Protein AF-A0A5S3YMI3-F1 (afdb_monomer)

InterPro domains:
  IPR007899 CHAD domain [PF05235] (34-159)
  IPR007899 CHAD domain [PS51708] (16-171)
  IPR038186 CHAD domain superfamily [G3DSA:1.40.20.10] (11-171)
  IPR039013 Inorganic triphosphatase YgiF [PTHR39569] (15-169)

Mean predicted aligned error: 6.85 Å

pLDDT: mean 86.2, std 10.51, range [33.03, 96.06]

Secondary structure (DSSP, 8-state):
-----SS-------TT--HHHHHHHHHHHHHHHHHHHHHHHHHS--HHHHHHHHHHHHHHHHHHHHTTTTS-HHHHHHHHHHHHHHHHHTTHHHHHHHHHHHTSTTSTTHHHHHT-HHHHHHHHHHHHTSPPHHHHHHHHHSHHHHHHHHHHHHHHHTTGGGGG--GGGG-

Structure (mmCIF, N/CA/C/O backbone):
data_AF-A0A5S3YMI3-F1
#
_entry.id   AF-A0A5S3YMI3-F1
#
loop_
_atom_site.group_PDB
_atom_site.id
_atom_site.type_symbol
_atom_site.label_atom_id
_atom_site.label_alt_id
_atom_site.label_comp_id
_atom_site.label_asym_id
_atom_site.label_entity_id
_atom_site.label_seq_id
_atom_site.pdbx_PDB_ins_code
_atom_site.Cartn_x
_atom_site.Cartn_y
_atom_site.Cartn_z
_atom_site.occupancy
_atom_site.B_iso_or_equiv
_atom_site.auth_seq_id
_atom_site.auth_comp_id
_atom_site.auth_asym_id
_atom_site.auth_atom_id
_atom_site.pdbx_PDB_model_num
ATOM 1 N N . PRO A 1 1 ? 19.023 7.229 8.360 1.00 63.47 1 PRO A N 1
ATOM 2 C CA . PRO A 1 1 ? 18.066 6.990 7.252 1.00 63.47 1 PRO A CA 1
ATOM 3 C C . PRO A 1 1 ? 17.247 5.696 7.430 1.00 63.47 1 PRO A C 1
ATOM 5 O O . PRO A 1 1 ? 17.809 4.650 7.759 1.00 63.47 1 PRO A O 1
ATOM 8 N N . LEU A 1 2 ? 15.924 5.777 7.226 1.00 76.00 2 LEU A N 1
ATOM 9 C CA . LEU A 1 2 ? 15.024 4.616 7.231 1.00 76.00 2 LEU A CA 1
ATOM 10 C C . LEU A 1 2 ? 15.425 3.624 6.130 1.00 76.00 2 LEU A C 1
ATOM 12 O O . LEU A 1 2 ? 15.836 4.023 5.040 1.00 76.00 2 LEU A O 1
ATOM 16 N N . LYS A 1 3 ? 15.330 2.324 6.429 1.00 80.38 3 LYS A N 1
ATOM 17 C CA . LYS A 1 3 ? 15.632 1.243 5.482 1.00 80.38 3 LYS A CA 1
ATOM 18 C C . LYS A 1 3 ? 14.353 0.469 5.151 1.00 80.38 3 LYS A C 1
ATOM 20 O O . LYS A 1 3 ? 13.623 0.128 6.089 1.00 80.38 3 LYS A O 1
ATOM 25 N N . PRO A 1 4 ? 14.103 0.152 3.867 1.00 79.38 4 PRO A N 1
ATOM 26 C CA . PRO A 1 4 ? 12.944 -0.638 3.476 1.00 79.38 4 PRO A CA 1
ATOM 27 C C . PRO A 1 4 ? 13.071 -2.065 4.017 1.00 79.38 4 PRO A C 1
ATOM 29 O O . PRO A 1 4 ? 14.153 -2.663 4.003 1.00 79.38 4 PRO A O 1
ATOM 32 N N . ASN A 1 5 ? 11.957 -2.622 4.484 1.00 83.75 5 ASN A N 1
ATOM 33 C CA . ASN A 1 5 ? 11.904 -3.990 4.973 1.00 83.75 5 ASN A CA 1
ATOM 34 C C . ASN A 1 5 ? 11.961 -4.985 3.808 1.00 83.75 5 ASN A C 1
ATOM 36 O O . ASN A 1 5 ? 11.467 -4.752 2.701 1.00 83.75 5 ASN A O 1
ATOM 40 N N . LYS A 1 6 ? 12.542 -6.157 4.081 1.00 82.81 6 LYS A N 1
ATOM 41 C CA . LYS A 1 6 ? 12.580 -7.265 3.120 1.00 82.81 6 LYS A CA 1
ATOM 42 C C . LYS A 1 6 ? 11.266 -8.037 3.032 1.00 82.81 6 LYS A C 1
ATOM 44 O O . LYS A 1 6 ? 11.126 -8.778 2.073 1.00 82.81 6 LYS A O 1
ATOM 49 N N . PHE A 1 7 ? 10.358 -7.906 3.993 1.00 84.69 7 PHE A N 1
ATOM 50 C CA . PHE A 1 7 ? 9.065 -8.596 4.055 1.00 84.69 7 PHE A CA 1
ATOM 51 C C . PHE A 1 7 ? 8.135 -7.867 5.040 1.00 84.69 7 PHE A C 1
ATOM 53 O O . PHE A 1 7 ? 8.605 -7.032 5.817 1.00 84.69 7 PHE A O 1
ATOM 60 N N . ILE A 1 8 ? 6.833 -8.172 4.990 1.00 82.81 8 ILE A N 1
ATOM 61 C CA . ILE A 1 8 ? 5.791 -7.523 5.806 1.00 82.81 8 ILE A CA 1
ATOM 62 C C . ILE A 1 8 ? 5.803 -7.929 7.285 1.00 82.81 8 ILE A C 1
ATOM 64 O O . ILE A 1 8 ? 5.123 -7.317 8.081 1.00 82.81 8 ILE A O 1
ATOM 68 N N . GLY A 1 9 ? 6.616 -8.907 7.680 1.00 87.94 9 GLY A N 1
ATOM 69 C CA . GLY A 1 9 ? 6.766 -9.304 9.082 1.00 87.94 9 GLY A CA 1
ATOM 70 C C . GLY A 1 9 ? 5.483 -9.867 9.698 1.00 87.94 9 GLY A C 1
ATOM 71 O O . GLY A 1 9 ? 4.594 -10.330 8.988 1.00 87.94 9 GLY A O 1
ATOM 72 N N . PHE A 1 10 ? 5.423 -9.841 11.029 1.00 88.50 10 PHE A N 1
ATOM 73 C CA . PHE A 1 10 ? 4.274 -10.277 11.819 1.00 88.50 10 PHE A CA 1
ATOM 74 C C . PHE A 1 10 ? 3.795 -9.128 12.705 1.00 88.50 10 PHE A C 1
ATOM 76 O O . PHE A 1 10 ? 4.613 -8.343 13.191 1.00 88.50 10 PHE A O 1
ATOM 83 N N . VAL A 1 11 ? 2.482 -9.055 12.930 1.00 89.50 11 VAL A N 1
ATOM 84 C CA . VAL A 1 11 ? 1.881 -8.110 13.876 1.00 89.50 11 VAL A CA 1
ATOM 85 C C . VAL A 1 11 ? 2.095 -8.659 15.291 1.00 89.50 11 VAL A C 1
ATOM 87 O O . VAL A 1 11 ? 1.592 -9.743 15.590 1.00 89.50 11 VAL A O 1
ATOM 90 N N . PRO A 1 12 ? 2.848 -7.968 16.164 1.00 87.44 12 PRO A N 1
ATOM 91 C CA . PRO A 1 12 ? 3.057 -8.432 17.528 1.00 87.44 12 PRO A CA 1
ATOM 92 C C . PRO A 1 12 ? 1.772 -8.248 18.344 1.00 87.44 12 PRO A C 1
ATOM 94 O O . PRO A 1 12 ? 1.247 -7.140 18.437 1.00 87.44 12 PRO A O 1
ATOM 97 N N . LEU A 1 13 ? 1.285 -9.329 18.952 1.00 90.62 13 LEU A N 1
ATOM 98 C CA . LEU A 1 13 ? 0.123 -9.332 19.844 1.00 90.62 13 LEU A CA 1
ATOM 99 C C . LEU A 1 13 ? 0.525 -9.883 21.214 1.00 90.62 13 LEU A C 1
ATOM 101 O O . LEU A 1 13 ? 1.373 -10.770 21.309 1.00 90.62 13 LEU A O 1
ATOM 105 N N . GLN A 1 14 ? -0.084 -9.357 22.276 1.00 89.00 14 GLN A N 1
ATOM 106 C CA . GLN A 1 14 ? 0.089 -9.893 23.626 1.00 89.00 14 GLN A CA 1
ATOM 107 C C . GLN A 1 14 ? -0.775 -11.145 23.825 1.00 89.00 14 GLN A C 1
ATOM 109 O O . GLN A 1 14 ? -1.834 -11.290 23.212 1.00 89.00 14 GLN A O 1
ATOM 114 N N . ALA A 1 15 ? -0.329 -12.051 24.698 1.00 87.06 15 ALA A N 1
ATOM 115 C CA . ALA A 1 15 ? -1.139 -13.194 25.101 1.00 87.06 15 ALA A CA 1
ATOM 116 C C . ALA A 1 15 ? -2.434 -12.699 25.771 1.00 87.06 15 ALA A C 1
ATOM 118 O O . ALA A 1 15 ? -2.381 -11.854 26.660 1.00 87.06 15 ALA A O 1
ATOM 119 N N . GLY A 1 16 ? -3.586 -13.207 25.322 1.00 88.25 16 GLY A N 1
ATOM 120 C CA . GLY A 1 16 ? -4.901 -12.759 25.795 1.00 88.25 16 GLY A CA 1
ATOM 121 C C . GLY A 1 16 ? -5.429 -11.479 25.135 1.00 88.25 16 GLY A C 1
ATOM 122 O O . GLY A 1 16 ? -6.409 -10.922 25.620 1.00 88.25 16 GLY A O 1
ATOM 123 N N . ALA A 1 17 ? -4.809 -11.004 24.047 1.00 89.00 17 ALA A N 1
ATOM 124 C CA . ALA A 1 17 ? -5.313 -9.846 23.314 1.00 89.00 17 ALA A CA 1
ATOM 125 C C . ALA A 1 17 ? -6.748 -10.074 22.808 1.00 89.00 17 ALA A C 1
ATOM 127 O O . ALA A 1 17 ? -7.053 -11.105 22.203 1.00 89.00 17 ALA A O 1
ATOM 128 N N . THR A 1 18 ? -7.617 -9.084 23.018 1.00 90.62 18 THR A N 1
ATOM 129 C CA . THR A 1 18 ? -8.986 -9.115 22.493 1.00 90.62 18 THR A CA 1
ATOM 130 C C . THR A 1 18 ? -8.991 -8.933 20.975 1.00 90.62 18 THR A C 1
ATOM 132 O O . THR A 1 18 ? -8.035 -8.422 20.384 1.00 90.62 18 THR A O 1
ATOM 135 N N . GLN A 1 19 ? -10.096 -9.299 20.323 1.00 89.62 19 GLN A N 1
ATOM 136 C CA . GLN A 1 19 ? -10.255 -9.089 18.881 1.00 89.62 19 GLN A CA 1
ATOM 137 C C . GLN A 1 19 ? -10.117 -7.607 18.497 1.00 89.62 19 GLN A C 1
ATOM 139 O O . GLN A 1 19 ? -9.501 -7.292 17.482 1.00 89.62 19 GLN A O 1
ATOM 144 N N . GLU A 1 20 ? -10.609 -6.687 19.336 1.00 89.06 20 GLU A N 1
ATOM 145 C CA . GLU A 1 20 ? -10.432 -5.248 19.121 1.00 89.06 20 GLU A CA 1
ATOM 146 C C . GLU A 1 20 ? -8.955 -4.835 19.204 1.00 89.06 20 GLU A C 1
ATOM 148 O O . GLU A 1 20 ? -8.460 -4.102 18.349 1.00 89.06 20 GLU A O 1
ATOM 153 N N . GLN A 1 21 ? -8.225 -5.315 20.214 1.00 91.00 21 GLN A N 1
ATOM 154 C CA . GLN A 1 21 ? -6.797 -5.019 20.349 1.00 91.00 21 GLN A CA 1
ATOM 155 C C . GLN A 1 21 ? -6.002 -5.569 19.160 1.00 91.00 21 GLN A C 1
ATOM 157 O O . GLN A 1 21 ? -5.105 -4.892 18.656 1.00 91.00 21 GLN A O 1
ATOM 162 N N . ALA A 1 22 ? -6.366 -6.757 18.671 1.00 92.50 22 ALA A N 1
ATOM 163 C CA . ALA A 1 22 ? -5.767 -7.351 17.484 1.00 92.50 22 ALA A CA 1
ATOM 164 C C . ALA A 1 22 ? -6.056 -6.534 16.214 1.00 92.50 22 ALA A C 1
ATOM 166 O O . ALA A 1 22 ? -5.136 -6.290 15.430 1.00 92.50 22 ALA A O 1
ATOM 167 N N . LEU A 1 23 ? -7.292 -6.051 16.038 1.00 91.62 23 LEU A N 1
ATOM 168 C CA . LEU A 1 23 ? -7.671 -5.151 14.946 1.00 91.62 23 LEU A CA 1
ATOM 169 C C . LEU A 1 23 ? -6.831 -3.868 14.974 1.00 91.62 23 LEU A C 1
ATOM 171 O O . LEU A 1 23 ? -6.201 -3.516 13.975 1.00 91.62 23 LEU A O 1
ATOM 175 N N . VAL A 1 24 ? -6.780 -3.193 16.125 1.00 92.62 24 VAL A N 1
ATOM 176 C CA . VAL A 1 24 ? -6.032 -1.939 16.293 1.00 92.62 24 VAL A CA 1
ATOM 177 C C . VAL A 1 24 ? -4.543 -2.149 16.024 1.00 92.62 24 VAL A C 1
ATOM 179 O O . VAL A 1 24 ? -3.927 -1.336 15.334 1.00 92.62 24 VAL A O 1
ATOM 182 N N . ALA A 1 25 ? -3.957 -3.236 16.529 1.00 93.44 25 ALA A N 1
ATOM 183 C CA . ALA A 1 25 ? -2.554 -3.564 16.295 1.00 93.44 25 ALA A CA 1
ATOM 184 C C . ALA A 1 25 ? -2.272 -3.839 14.809 1.00 93.44 25 ALA A C 1
ATOM 186 O O . ALA A 1 25 ? -1.287 -3.334 14.270 1.00 93.44 25 ALA A O 1
ATOM 187 N N . ALA A 1 26 ? -3.145 -4.585 14.128 1.00 93.75 26 ALA A N 1
ATOM 188 C CA . ALA A 1 26 ? -2.976 -4.927 12.719 1.00 93.75 26 ALA A CA 1
ATOM 189 C C . ALA A 1 26 ? -3.103 -3.707 11.793 1.00 93.75 26 ALA A C 1
ATOM 191 O O . ALA A 1 26 ? -2.289 -3.540 10.882 1.00 93.75 26 ALA A O 1
ATOM 192 N N . VAL A 1 27 ? -4.081 -2.827 12.037 1.00 93.38 27 VAL A N 1
ATOM 193 C CA . VAL A 1 27 ? -4.240 -1.591 11.256 1.00 93.38 27 VAL A CA 1
ATOM 194 C C . VAL A 1 27 ? -3.081 -0.629 11.526 1.00 93.38 27 VAL A C 1
ATOM 196 O O . VAL A 1 27 ? -2.477 -0.148 10.569 1.00 93.38 27 VAL A O 1
ATOM 199 N N . ASN A 1 28 ? -2.693 -0.411 12.791 1.00 94.25 28 ASN A N 1
ATOM 200 C CA . ASN A 1 28 ? -1.523 0.414 13.129 1.00 94.25 28 ASN A CA 1
ATOM 201 C C . ASN A 1 28 ? -0.248 -0.093 12.454 1.00 94.25 28 ASN A C 1
ATOM 203 O O . ASN A 1 28 ? 0.509 0.694 11.887 1.00 94.25 28 ASN A O 1
ATOM 207 N N . TYR A 1 29 ? -0.023 -1.407 12.491 1.00 94.38 29 TYR A N 1
ATOM 208 C CA . TYR A 1 29 ? 1.121 -2.020 11.832 1.00 94.38 29 TYR A CA 1
ATOM 209 C C . TYR A 1 29 ? 1.120 -1.725 10.329 1.00 94.38 29 TYR A C 1
ATOM 211 O O . TYR A 1 29 ? 2.139 -1.308 9.782 1.00 94.38 29 TYR A O 1
ATOM 219 N N . GLY A 1 30 ? -0.032 -1.881 9.669 1.00 94.00 30 GLY A N 1
ATO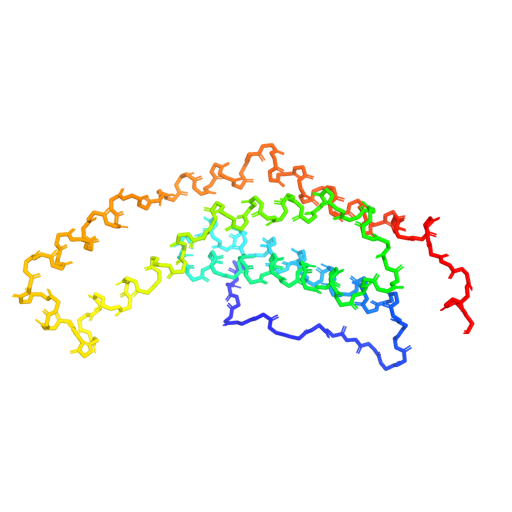M 220 C CA . GLY A 1 30 ? -0.200 -1.555 8.254 1.00 94.00 30 GLY A CA 1
ATOM 221 C C . GLY A 1 30 ? 0.105 -0.088 7.937 1.00 94.00 30 GLY A C 1
ATOM 222 O O . GLY A 1 30 ? 0.877 0.179 7.018 1.00 94.00 30 GLY A O 1
ATOM 223 N N . ILE A 1 31 ? -0.428 0.854 8.723 1.00 93.62 31 ILE A N 1
ATOM 224 C CA . ILE A 1 31 ? -0.195 2.300 8.546 1.00 93.62 31 ILE A CA 1
ATOM 225 C C . ILE A 1 31 ? 1.291 2.630 8.667 1.00 93.62 31 ILE A C 1
ATOM 227 O O . ILE A 1 31 ? 1.872 3.233 7.763 1.00 93.62 31 ILE A O 1
ATOM 231 N N . GLN A 1 32 ? 1.925 2.186 9.755 1.00 93.25 32 GLN A N 1
ATOM 232 C CA . GLN A 1 32 ? 3.351 2.410 9.984 1.00 93.25 32 GLN A CA 1
ATOM 233 C C . GLN A 1 32 ? 4.196 1.791 8.871 1.00 93.25 32 GLN A C 1
ATOM 235 O O . GLN A 1 32 ? 5.193 2.373 8.441 1.00 93.25 32 GLN A O 1
ATOM 240 N N . PHE A 1 33 ? 3.803 0.611 8.385 1.00 94.19 33 PHE A N 1
ATOM 241 C CA . PHE A 1 33 ? 4.487 -0.050 7.286 1.00 94.19 33 PHE A CA 1
ATOM 242 C C . PHE A 1 33 ? 4.389 0.769 5.997 1.00 94.19 33 PHE A C 1
ATOM 244 O O . PHE A 1 33 ? 5.418 0.991 5.362 1.00 94.19 33 PHE A O 1
ATOM 251 N N . VAL A 1 34 ? 3.202 1.255 5.630 1.00 94.25 34 VAL A N 1
ATOM 252 C CA . VAL A 1 34 ? 2.998 2.092 4.438 1.00 94.25 34 VAL A CA 1
ATOM 253 C C . VAL A 1 34 ? 3.825 3.375 4.529 1.00 94.25 34 VAL A C 1
ATOM 255 O O . VAL A 1 34 ? 4.702 3.575 3.690 1.00 94.25 34 VAL A O 1
ATOM 258 N N . GLN A 1 35 ? 3.656 4.166 5.593 1.00 93.00 35 GLN A N 1
ATOM 259 C CA . GLN A 1 35 ? 4.345 5.454 5.772 1.00 93.00 35 GLN A CA 1
ATOM 260 C C . GLN A 1 35 ? 5.873 5.305 5.810 1.00 93.00 35 GLN A C 1
ATOM 262 O O . GLN A 1 35 ? 6.619 6.093 5.226 1.00 93.00 35 GLN A O 1
ATOM 267 N N . LYS A 1 36 ? 6.380 4.247 6.456 1.00 93.56 36 LYS A N 1
ATOM 268 C CA . LYS A 1 36 ? 7.818 3.957 6.462 1.00 93.56 36 LYS A CA 1
ATOM 269 C C . LYS A 1 36 ? 8.349 3.717 5.050 1.00 93.56 36 LYS A C 1
ATOM 271 O O . LYS A 1 36 ? 9.443 4.183 4.723 1.00 93.56 36 LYS A O 1
ATOM 276 N N . HIS A 1 37 ? 7.642 2.921 4.248 1.00 93.81 37 HIS A N 1
ATOM 277 C CA . HIS A 1 37 ? 8.094 2.573 2.902 1.00 93.81 37 HIS A CA 1
ATOM 278 C C . HIS A 1 37 ? 7.888 3.715 1.912 1.00 93.81 37 HIS A C 1
ATOM 280 O O . HIS A 1 37 ? 8.737 3.884 1.045 1.00 93.81 37 HIS A O 1
ATOM 286 N N . GLU A 1 38 ? 6.865 4.540 2.103 1.00 92.81 38 GLU A N 1
ATOM 287 C CA . GLU A 1 38 ? 6.702 5.821 1.420 1.00 92.81 38 GLU A CA 1
ATOM 288 C C . GLU A 1 38 ? 7.942 6.710 1.628 1.00 92.81 38 GLU A C 1
ATOM 290 O O . GLU A 1 38 ? 8.636 7.039 0.667 1.00 92.81 38 GLU A O 1
ATOM 295 N N . GLN A 1 39 ? 8.357 6.955 2.878 1.00 92.19 39 GLN A N 1
ATOM 296 C CA . GLN A 1 39 ? 9.578 7.729 3.146 1.00 92.19 39 GLN A CA 1
ATOM 297 C C . GLN A 1 39 ? 10.843 7.068 2.574 1.00 92.19 39 GLN A C 1
ATOM 299 O O . GLN A 1 39 ? 11.773 7.741 2.125 1.00 92.19 39 GLN A O 1
ATOM 304 N N . CYS A 1 40 ? 10.920 5.734 2.593 1.00 92.38 40 CYS A N 1
ATOM 305 C CA . CYS A 1 40 ? 12.035 5.021 1.969 1.00 92.38 40 CYS A CA 1
ATOM 306 C C . CYS A 1 40 ? 12.054 5.200 0.446 1.00 92.38 40 CYS A C 1
ATOM 308 O O . CYS A 1 40 ? 13.140 5.176 -0.133 1.00 92.38 40 CYS A O 1
ATOM 310 N N . TYR A 1 41 ? 10.888 5.344 -0.187 1.00 92.69 41 TYR A N 1
ATOM 311 C CA . TYR A 1 41 ? 10.769 5.584 -1.617 1.00 92.69 41 TYR A CA 1
ATOM 312 C C . TYR A 1 41 ? 11.258 6.989 -1.964 1.00 92.69 41 TYR A C 1
ATOM 314 O O . TYR A 1 41 ? 12.143 7.094 -2.806 1.00 92.69 41 TYR A O 1
ATOM 322 N N . PHE A 1 42 ? 10.820 8.019 -1.233 1.00 90.81 42 PHE A N 1
ATOM 323 C CA . PHE A 1 42 ? 11.320 9.390 -1.411 1.00 90.81 42 PHE A CA 1
ATOM 324 C C . PHE A 1 42 ? 12.839 9.497 -1.229 1.00 90.81 42 PHE A C 1
ATOM 326 O O . PHE A 1 42 ? 13.529 10.158 -1.996 1.00 90.81 42 PHE A O 1
ATOM 333 N N . ASN A 1 43 ? 13.402 8.789 -0.244 1.00 89.50 43 ASN A N 1
ATOM 334 C CA . ASN A 1 43 ? 14.852 8.797 -0.031 1.00 89.50 43 ASN A CA 1
ATOM 335 C C . ASN A 1 43 ? 15.623 8.078 -1.153 1.00 89.50 43 ASN A C 1
ATOM 337 O O . ASN A 1 43 ? 16.778 8.407 -1.428 1.00 89.50 43 ASN A O 1
ATOM 341 N N . LYS A 1 44 ? 15.044 7.012 -1.717 1.00 90.00 44 LYS A N 1
ATOM 342 C CA . LYS A 1 44 ? 15.660 6.206 -2.774 1.00 90.00 44 LYS A CA 1
ATOM 343 C C . LYS A 1 44 ? 14.582 5.480 -3.591 1.00 90.00 44 LYS A C 1
ATOM 345 O O . LYS A 1 44 ? 14.205 4.355 -3.224 1.00 90.00 44 LYS A O 1
ATOM 350 N N . PRO A 1 45 ? 14.159 6.058 -4.730 1.00 89.06 45 PRO A N 1
ATOM 351 C CA . PRO A 1 45 ? 13.127 5.475 -5.574 1.00 89.06 45 PRO A CA 1
ATOM 352 C C . PRO A 1 45 ? 13.494 4.057 -6.012 1.00 89.06 45 PRO A C 1
ATOM 354 O O . PRO A 1 45 ? 14.594 3.774 -6.498 1.00 89.06 45 PRO A O 1
ATOM 357 N N . SER A 1 46 ? 12.586 3.116 -5.768 1.00 90.62 46 SER A N 1
ATOM 358 C CA . SER A 1 46 ? 12.806 1.702 -6.063 1.00 90.62 46 SER A CA 1
ATOM 359 C C . SER A 1 46 ? 11.485 0.953 -6.147 1.00 90.62 46 SER A C 1
ATOM 361 O O . SER A 1 46 ? 10.687 0.982 -5.210 1.00 90.62 46 SER A O 1
ATOM 363 N N . LEU A 1 47 ? 11.318 0.167 -7.215 1.00 89.75 47 LEU A N 1
ATOM 364 C CA . LEU A 1 47 ? 10.160 -0.716 -7.405 1.00 89.75 47 LEU A CA 1
ATOM 365 C C . LEU A 1 47 ? 9.961 -1.683 -6.230 1.00 89.75 47 LEU A C 1
ATOM 367 O O . LEU A 1 47 ? 8.839 -1.981 -5.839 1.00 89.75 47 LEU A O 1
ATOM 371 N N . LYS A 1 48 ? 11.057 -2.146 -5.611 1.00 90.50 48 LYS A N 1
ATOM 372 C CA . LYS A 1 48 ? 10.971 -3.023 -4.433 1.00 90.50 48 LYS A CA 1
ATOM 373 C C . LYS A 1 48 ? 10.353 -2.309 -3.234 1.00 90.50 48 LYS A C 1
ATOM 375 O O . LYS A 1 48 ? 9.714 -2.964 -2.422 1.00 90.50 48 LYS A O 1
ATOM 380 N N . THR A 1 49 ? 10.568 -1.002 -3.112 1.00 92.12 49 THR A N 1
ATOM 381 C CA . THR A 1 49 ? 9.990 -0.195 -2.036 1.00 92.12 49 THR A CA 1
ATOM 382 C C . THR A 1 49 ? 8.507 0.065 -2.301 1.00 92.12 49 THR A C 1
ATOM 384 O O . THR A 1 49 ? 7.709 -0.129 -1.391 1.00 92.12 49 THR A O 1
ATOM 387 N N . LEU A 1 50 ? 8.117 0.367 -3.547 1.00 93.00 50 LEU A N 1
ATOM 388 C CA . LEU A 1 50 ? 6.698 0.481 -3.926 1.00 93.00 50 LEU A CA 1
ATOM 389 C C . LEU A 1 50 ? 5.935 -0.819 -3.700 1.00 93.00 50 LEU A C 1
ATOM 391 O O . LEU A 1 50 ? 4.841 -0.804 -3.148 1.00 93.00 50 LEU A O 1
ATOM 395 N N . LYS A 1 51 ? 6.547 -1.965 -4.012 1.00 92.88 51 LYS A N 1
ATOM 396 C CA . LYS A 1 51 ? 5.949 -3.264 -3.697 1.00 92.88 51 LYS A CA 1
ATOM 397 C C . LYS A 1 51 ? 5.654 -3.419 -2.201 1.00 92.88 51 LYS A C 1
ATOM 399 O O . LYS A 1 51 ? 4.640 -4.002 -1.848 1.00 92.88 51 LYS A O 1
ATOM 404 N N . ARG A 1 52 ? 6.477 -2.850 -1.314 1.00 93.25 52 ARG A N 1
ATOM 405 C CA . ARG A 1 52 ? 6.200 -2.857 0.133 1.00 93.25 52 ARG A CA 1
ATOM 406 C C . ARG A 1 52 ? 5.053 -1.927 0.513 1.00 93.25 52 ARG A C 1
ATOM 408 O O . ARG A 1 52 ? 4.268 -2.288 1.379 1.00 93.25 52 ARG A O 1
ATOM 415 N N . VAL A 1 53 ? 4.909 -0.780 -0.145 1.00 93.94 53 VAL A N 1
ATOM 416 C CA . VAL A 1 53 ? 3.718 0.067 0.027 1.00 93.94 53 VAL A CA 1
ATOM 417 C C . VAL A 1 53 ? 2.457 -0.718 -0.352 1.00 93.94 53 VAL A C 1
ATOM 419 O O . VAL A 1 53 ? 1.535 -0.808 0.455 1.00 93.94 53 VAL A O 1
ATOM 422 N N . ILE A 1 54 ? 2.466 -1.388 -1.511 1.00 94.50 54 ILE A N 1
ATOM 423 C CA . ILE A 1 54 ? 1.375 -2.267 -1.968 1.00 94.50 54 ILE A CA 1
ATOM 424 C C . ILE A 1 54 ? 1.081 -3.367 -0.941 1.00 94.50 54 ILE A C 1
ATOM 426 O O . ILE A 1 54 ? -0.080 -3.587 -0.595 1.00 94.50 54 ILE A O 1
ATOM 430 N N . ASP A 1 55 ? 2.113 -4.040 -0.426 1.00 93.38 55 ASP A N 1
ATOM 431 C CA . ASP A 1 55 ? 1.953 -5.092 0.581 1.00 93.38 55 ASP A CA 1
ATOM 432 C C . ASP A 1 55 ? 1.293 -4.540 1.864 1.00 93.38 55 ASP A C 1
ATOM 434 O O . ASP A 1 55 ? 0.392 -5.169 2.415 1.00 93.38 55 ASP A O 1
ATOM 438 N N . GLY A 1 56 ? 1.690 -3.344 2.316 1.00 94.25 56 GLY A N 1
ATOM 439 C CA . GLY A 1 56 ? 1.104 -2.676 3.484 1.00 94.25 56 GLY A CA 1
ATOM 440 C C . GLY A 1 56 ? -0.362 -2.284 3.286 1.00 94.25 56 GLY A C 1
ATOM 441 O O . GLY A 1 56 ? -1.199 -2.560 4.145 1.00 94.25 56 GLY A O 1
ATOM 442 N N . VAL A 1 57 ? -0.703 -1.711 2.129 1.00 94.75 57 VAL A N 1
ATOM 443 C CA . VAL A 1 57 ? -2.094 -1.380 1.768 1.00 94.75 57 VAL A CA 1
ATOM 444 C C . VAL A 1 57 ? -2.951 -2.646 1.684 1.00 94.75 57 VAL A C 1
ATOM 446 O O . VAL A 1 57 ? -4.076 -2.693 2.186 1.00 94.75 57 VAL A O 1
ATOM 449 N N . THR A 1 58 ? -2.401 -3.706 1.095 1.00 93.69 58 THR A N 1
ATOM 450 C CA . THR A 1 58 ? -3.062 -5.010 0.980 1.00 93.69 58 THR A CA 1
ATOM 451 C C . THR A 1 58 ? -3.305 -5.635 2.352 1.00 93.69 58 THR A C 1
ATOM 453 O O . THR A 1 58 ? -4.395 -6.152 2.598 1.00 93.69 58 THR A O 1
ATOM 456 N N . LEU A 1 59 ? -2.348 -5.520 3.279 1.00 94.00 59 LEU A N 1
ATOM 457 C CA . LEU A 1 59 ? -2.527 -5.946 4.666 1.00 94.00 59 LEU A CA 1
ATOM 458 C C . LEU A 1 59 ? -3.696 -5.222 5.329 1.00 94.00 59 LEU A C 1
ATOM 460 O O . LEU A 1 59 ? -4.543 -5.887 5.913 1.00 94.00 59 LEU A O 1
ATOM 464 N N . ILE A 1 60 ? -3.796 -3.896 5.203 1.00 94.19 60 ILE A N 1
ATOM 465 C CA . ILE A 1 60 ? -4.906 -3.135 5.800 1.00 94.19 60 ILE A CA 1
ATOM 466 C C . ILE A 1 60 ? -6.255 -3.616 5.241 1.00 94.19 60 ILE A C 1
ATOM 468 O O . ILE A 1 60 ? -7.187 -3.890 6.001 1.00 94.19 60 ILE A O 1
ATOM 472 N N . ARG A 1 61 ? -6.355 -3.812 3.919 1.00 93.50 61 ARG A N 1
ATOM 473 C CA . ARG A 1 61 ? -7.568 -4.363 3.288 1.00 93.50 61 ARG A CA 1
ATOM 474 C C . ARG A 1 61 ? -7.906 -5.763 3.797 1.00 93.50 61 ARG A C 1
ATOM 476 O O . ARG A 1 61 ? -9.079 -6.061 4.024 1.00 93.50 61 ARG A O 1
ATOM 483 N N . HIS A 1 62 ? -6.906 -6.629 3.954 1.00 92.69 62 HIS A N 1
ATOM 484 C CA . HIS A 1 62 ? -7.104 -7.977 4.483 1.00 92.69 62 HIS A CA 1
ATOM 485 C C . HIS A 1 62 ? -7.517 -7.961 5.950 1.00 92.69 62 HIS A C 1
ATOM 487 O O . HIS A 1 62 ? -8.417 -8.711 6.310 1.00 92.69 62 HIS A O 1
ATOM 493 N N . THR A 1 63 ? -6.964 -7.063 6.761 1.00 93.00 63 THR A N 1
ATOM 494 C CA . THR A 1 63 ? -7.389 -6.839 8.146 1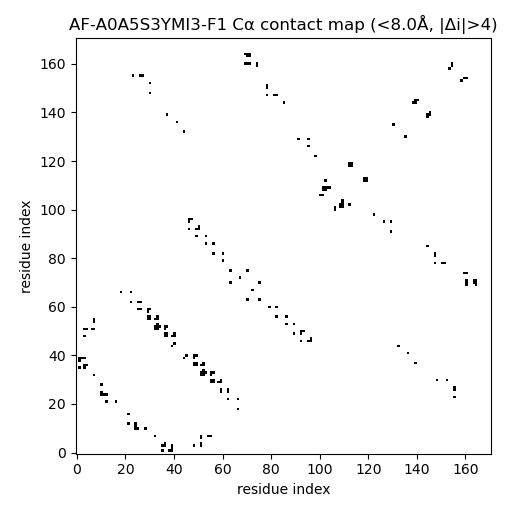.00 93.00 63 THR A CA 1
ATOM 495 C C . THR A 1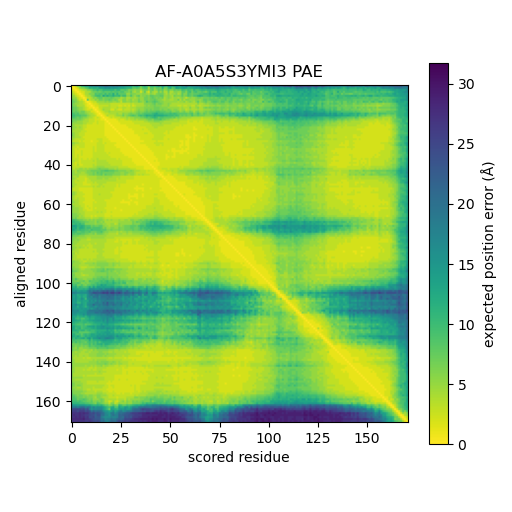 63 ? -8.875 -6.484 8.204 1.00 93.00 63 THR A C 1
ATOM 497 O O . THR A 1 63 ? -9.634 -7.128 8.921 1.00 93.00 63 THR A O 1
ATOM 500 N N . PHE A 1 64 ? -9.352 -5.565 7.360 1.00 91.62 64 PHE A N 1
ATOM 501 C CA . PHE A 1 64 ? -10.785 -5.246 7.281 1.00 91.62 64 PHE A CA 1
ATOM 502 C C . PHE A 1 64 ? -11.670 -6.401 6.810 1.00 91.62 64 PHE A C 1
ATOM 504 O O . PHE A 1 64 ? -12.880 -6.357 7.019 1.00 91.62 64 PHE A O 1
ATOM 511 N N . ARG A 1 65 ? -11.110 -7.395 6.118 1.00 91.00 65 ARG A N 1
ATOM 512 C CA . ARG A 1 65 ? -11.840 -8.609 5.739 1.00 91.00 65 ARG A CA 1
ATOM 513 C C . ARG A 1 65 ? -11.838 -9.633 6.869 1.00 91.00 65 ARG A C 1
ATOM 515 O O . ARG A 1 65 ? -12.850 -10.284 7.080 1.00 91.00 65 ARG A O 1
ATOM 522 N N . LEU A 1 66 ? -10.715 -9.757 7.573 1.00 91.62 66 LEU A N 1
ATOM 523 C CA . LEU A 1 66 ? -10.526 -10.673 8.693 1.00 91.62 66 LEU A CA 1
ATOM 524 C C . LEU A 1 66 ? -11.441 -10.323 9.871 1.00 91.62 66 LEU A C 1
ATOM 526 O O . LEU A 1 66 ? -12.004 -11.215 10.487 1.00 91.62 66 LEU A O 1
ATOM 530 N N . PHE A 1 67 ? -11.618 -9.032 10.147 1.00 90.25 67 PHE A N 1
ATOM 531 C CA . PHE A 1 67 ? -12.475 -8.536 11.226 1.00 90.25 67 PHE A CA 1
ATOM 532 C C . PHE A 1 67 ? -13.866 -8.100 10.730 1.00 90.25 67 PHE A C 1
ATOM 534 O O . PHE A 1 67 ? -14.518 -7.277 11.366 1.00 90.25 67 PHE A O 1
ATOM 541 N N . ALA A 1 68 ? -14.328 -8.616 9.586 1.00 86.81 68 ALA A N 1
ATOM 542 C CA . ALA A 1 68 ? -15.605 -8.212 8.986 1.00 86.81 68 ALA A CA 1
ATOM 543 C C . ALA A 1 68 ? -16.843 -8.647 9.789 1.00 86.81 68 ALA A C 1
ATOM 545 O O . ALA A 1 68 ? -17.909 -8.074 9.592 1.00 86.81 68 ALA A O 1
ATOM 546 N N . ASP A 1 69 ? -16.701 -9.631 10.680 1.00 83.81 69 ASP A N 1
ATOM 547 C CA . ASP A 1 69 ? -17.776 -10.074 11.585 1.00 83.81 69 ASP A CA 1
ATOM 548 C C . ASP A 1 69 ? -18.000 -9.100 12.750 1.00 83.81 69 ASP A C 1
ATOM 550 O O . ASP A 1 69 ? -18.962 -9.210 13.500 1.00 83.81 69 ASP A O 1
ATOM 554 N N . ILE A 1 70 ? -17.078 -8.155 12.910 1.00 80.12 70 ILE A N 1
ATOM 555 C CA . ILE A 1 70 ? -16.970 -7.271 14.061 1.00 80.12 70 ILE A CA 1
ATOM 556 C C . ILE A 1 70 ? -17.089 -5.808 13.625 1.00 80.12 70 ILE A C 1
ATOM 558 O O . ILE A 1 70 ? -17.732 -4.987 14.272 1.00 80.12 70 ILE A O 1
ATOM 562 N N . VAL A 1 71 ? -16.421 -5.474 12.524 1.00 82.75 71 VAL A N 1
ATOM 563 C CA . VAL A 1 71 ? -16.438 -4.152 11.914 1.00 82.75 71 VAL A CA 1
ATOM 564 C C . VAL A 1 71 ? -17.470 -4.163 10.802 1.00 82.75 71 VAL A C 1
ATOM 566 O O . VAL A 1 71 ? -17.269 -4.835 9.785 1.00 82.75 71 VAL A O 1
ATOM 569 N N . ASP A 1 72 ? -18.530 -3.369 10.961 1.00 82.12 72 ASP A N 1
ATOM 570 C CA . ASP A 1 72 ? -19.535 -3.232 9.913 1.00 82.12 72 ASP A CA 1
ATOM 571 C C . ASP A 1 72 ? -18.878 -2.781 8.598 1.00 82.12 72 ASP A C 1
ATOM 573 O O . ASP A 1 72 ? -18.073 -1.840 8.532 1.00 82.12 72 ASP A O 1
ATOM 577 N N . LYS A 1 73 ? -19.223 -3.487 7.523 1.00 81.62 73 LYS A N 1
ATOM 578 C CA . LYS A 1 73 ? -18.686 -3.248 6.190 1.00 81.62 73 LYS A CA 1
ATOM 579 C C . LYS A 1 73 ? -19.037 -1.854 5.688 1.00 81.62 73 LYS A C 1
ATOM 581 O O . LYS A 1 73 ? -18.201 -1.281 4.993 1.00 81.62 73 LYS A O 1
ATOM 586 N N . THR A 1 74 ? -20.195 -1.318 6.073 1.00 81.31 74 THR A N 1
ATOM 587 C CA . THR A 1 74 ? -20.674 0.011 5.661 1.00 81.31 74 THR A CA 1
ATOM 588 C C . THR A 1 74 ? -19.710 1.118 6.106 1.00 81.31 74 THR A C 1
ATOM 590 O O . THR A 1 74 ? -19.275 1.931 5.295 1.00 81.31 74 THR A O 1
ATOM 593 N N . THR A 1 75 ? -19.251 1.073 7.363 1.00 80.81 75 THR A N 1
ATOM 594 C CA . THR A 1 75 ? -18.329 2.068 7.948 1.00 80.81 75 THR A CA 1
ATOM 595 C C . THR A 1 75 ? -16.965 2.103 7.261 1.00 80.81 75 THR A C 1
ATOM 597 O O . THR A 1 75 ? -16.268 3.113 7.263 1.00 80.81 75 THR A O 1
ATOM 600 N N . THR A 1 76 ? -16.572 0.987 6.649 1.00 87.44 76 THR A N 1
ATOM 601 C CA . THR A 1 76 ? -15.255 0.799 6.035 1.00 87.44 76 THR A CA 1
ATOM 602 C C . THR A 1 76 ? -15.313 0.765 4.509 1.00 87.44 76 THR A C 1
ATOM 604 O O . THR A 1 76 ? -14.274 0.623 3.866 1.00 87.44 76 THR A O 1
ATOM 607 N N . GLU A 1 77 ? -16.493 0.905 3.900 1.00 89.44 77 GLU A N 1
ATOM 608 C CA . GLU A 1 77 ? -16.686 0.808 2.450 1.00 89.44 77 GLU A CA 1
ATOM 609 C C . GLU A 1 77 ? -15.900 1.882 1.694 1.00 89.44 77 GLU A C 1
ATOM 611 O O . GLU A 1 77 ? -15.095 1.549 0.823 1.00 89.44 77 GLU A O 1
ATOM 616 N N . HIS A 1 78 ? -16.038 3.144 2.107 1.00 91.38 78 HIS A N 1
ATOM 617 C CA . HIS A 1 78 ? -15.289 4.260 1.529 1.00 91.38 78 HIS A CA 1
ATOM 618 C C . HIS A 1 78 ? -13.767 4.063 1.661 1.00 91.38 78 HIS A C 1
ATOM 620 O O . HIS A 1 78 ? -13.009 4.280 0.721 1.00 91.38 78 HIS A O 1
ATOM 626 N N . LEU A 1 79 ? -13.281 3.583 2.812 1.00 92.56 79 LEU A N 1
ATOM 627 C CA . LEU A 1 79 ? -11.854 3.281 2.972 1.00 92.56 79 LEU A CA 1
ATOM 628 C C . LEU A 1 79 ? -11.409 2.153 2.031 1.00 92.56 79 LEU A C 1
ATOM 630 O O . LEU A 1 79 ? -10.349 2.237 1.411 1.00 92.56 79 LEU A O 1
ATOM 634 N N . ARG A 1 80 ? -12.219 1.100 1.874 1.00 92.31 80 ARG A N 1
ATOM 635 C CA . ARG A 1 80 ? -11.921 -0.010 0.957 1.00 92.31 80 ARG A CA 1
ATOM 636 C C . ARG A 1 80 ? -11.907 0.432 -0.509 1.00 92.31 80 ARG A C 1
ATOM 638 O O . ARG A 1 80 ? -11.092 -0.109 -1.266 1.00 92.31 80 ARG A O 1
ATOM 645 N N . SER A 1 81 ? -12.764 1.369 -0.919 1.00 94.00 81 SER A N 1
ATOM 646 C CA . SER A 1 81 ? -12.739 1.924 -2.279 1.00 94.00 81 SER A CA 1
ATOM 647 C C . SER A 1 81 ? -11.497 2.779 -2.508 1.00 94.00 81 SER A C 1
ATOM 649 O O . SER A 1 81 ? -10.827 2.608 -3.522 1.00 94.00 81 SER A O 1
ATOM 651 N N . GLU A 1 82 ? -11.106 3.606 -1.540 1.00 95.12 82 GLU A N 1
ATOM 652 C CA . GLU A 1 82 ? -9.906 4.441 -1.659 1.00 95.12 82 GLU A CA 1
ATOM 653 C C . GLU A 1 82 ? -8.614 3.611 -1.665 1.00 95.12 82 GLU A C 1
ATOM 655 O O . GLU A 1 82 ? -7.731 3.836 -2.491 1.00 95.12 82 GLU A O 1
ATOM 660 N N . PHE A 1 83 ? -8.524 2.559 -0.846 1.00 94.94 83 PHE A N 1
ATOM 661 C CA . PHE A 1 83 ? -7.425 1.599 -0.972 1.00 94.94 83 PHE A CA 1
ATOM 662 C C . PHE A 1 83 ? -7.446 0.847 -2.298 1.00 94.94 83 PHE A C 1
ATOM 664 O O . PHE A 1 83 ? -6.406 0.362 -2.731 1.00 94.94 83 PHE A O 1
ATOM 671 N N . LYS A 1 84 ? -8.622 0.654 -2.909 1.00 94.94 84 LYS A N 1
ATOM 672 C CA . LYS A 1 84 ? -8.712 -0.033 -4.202 1.00 94.94 84 LYS A CA 1
ATOM 673 C C . LYS A 1 84 ? -8.121 0.866 -5.272 1.00 94.94 84 LYS A C 1
ATOM 675 O O . LYS A 1 84 ? -7.254 0.407 -5.997 1.00 94.94 84 LYS A O 1
ATOM 680 N N . TRP A 1 85 ? -8.539 2.128 -5.290 1.00 96.06 85 TRP A N 1
ATOM 681 C CA . TRP A 1 85 ? -7.972 3.136 -6.172 1.00 96.06 85 TRP A CA 1
ATOM 682 C C . TRP A 1 85 ? -6.442 3.175 -6.064 1.00 96.06 85 TRP A C 1
ATOM 684 O O . TRP A 1 85 ? -5.770 2.983 -7.068 1.00 96.06 85 TRP A O 1
ATOM 694 N N . LEU A 1 8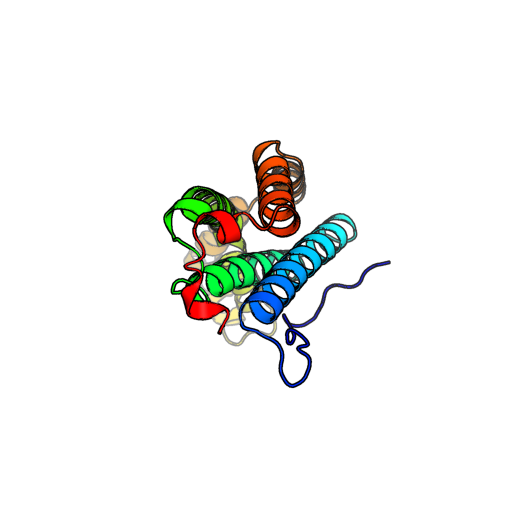6 ? -5.884 3.296 -4.854 1.00 95.38 86 LEU A N 1
ATOM 695 C CA . LEU A 1 86 ? -4.428 3.341 -4.675 1.00 95.38 86 LEU A CA 1
ATOM 696 C C . LEU A 1 86 ? -3.715 2.080 -5.200 1.00 95.38 86 LEU A C 1
ATOM 698 O O . LEU A 1 86 ? -2.618 2.165 -5.746 1.00 95.38 86 LEU A O 1
ATOM 702 N N . LEU A 1 87 ? -4.314 0.898 -5.027 1.00 94.56 87 LEU A N 1
ATOM 703 C CA . LEU A 1 87 ? -3.758 -0.342 -5.574 1.00 94.56 87 LEU A CA 1
ATOM 704 C C . LEU A 1 87 ? -3.852 -0.398 -7.099 1.00 94.56 87 LEU A C 1
ATOM 706 O O . LEU A 1 87 ? -2.927 -0.905 -7.729 1.00 94.56 87 LEU A O 1
ATOM 710 N N . ASP A 1 88 ? -4.936 0.116 -7.677 1.00 94.44 88 ASP A N 1
ATOM 711 C CA . ASP A 1 88 ? -5.120 0.179 -9.124 1.00 94.44 88 ASP A CA 1
ATOM 712 C C . ASP A 1 88 ? -4.068 1.121 -9.756 1.00 94.44 88 ASP A C 1
ATOM 714 O O . ASP A 1 88 ? -3.441 0.741 -10.742 1.00 94.44 88 ASP A O 1
ATOM 718 N N . GLU A 1 89 ? -3.757 2.267 -9.130 1.00 93.81 89 GLU A N 1
ATOM 719 C CA . GLU A 1 89 ? -2.667 3.175 -9.558 1.00 93.81 89 GLU A CA 1
ATOM 720 C C . GLU A 1 89 ? -1.274 2.519 -9.500 1.00 93.81 89 GLU A C 1
ATOM 722 O O . GLU A 1 89 ? -0.361 2.872 -10.245 1.00 93.81 89 GLU A O 1
ATOM 727 N N . LEU A 1 90 ? -1.087 1.541 -8.610 1.00 93.38 90 LEU A N 1
ATOM 728 C CA . LEU A 1 90 ? 0.193 0.865 -8.383 1.00 93.38 90 LEU A CA 1
ATOM 729 C C . LEU A 1 90 ? 0.271 -0.532 -9.020 1.00 93.38 90 LEU A C 1
ATOM 731 O O . LEU A 1 90 ? 1.281 -1.224 -8.859 1.00 93.38 90 LEU A O 1
ATOM 735 N N . VAL A 1 91 ? -0.750 -0.964 -9.769 1.00 91.12 91 VAL A N 1
ATOM 736 C CA . VAL A 1 91 ? -0.831 -2.327 -10.329 1.00 91.12 91 VAL A CA 1
ATOM 737 C C . VAL A 1 91 ? 0.330 -2.643 -11.280 1.00 91.12 91 VAL A C 1
ATOM 739 O O . VAL A 1 91 ? 0.820 -3.772 -11.345 1.00 91.12 91 VAL A O 1
ATOM 742 N N . TRP A 1 92 ? 0.839 -1.625 -11.975 1.00 91.25 92 TRP A N 1
ATOM 743 C CA . TRP A 1 92 ? 1.951 -1.737 -12.918 1.00 91.25 92 TRP A CA 1
ATOM 744 C C . TRP A 1 92 ? 3.274 -2.147 -12.246 1.00 91.25 92 TRP A C 1
ATOM 746 O O . TRP A 1 92 ? 4.157 -2.693 -12.912 1.00 91.25 92 TRP A O 1
ATOM 756 N N . VAL A 1 93 ? 3.428 -1.928 -10.933 1.00 91.50 93 VAL A N 1
ATOM 757 C CA . VAL A 1 93 ? 4.683 -2.164 -10.198 1.00 91.50 93 VAL A CA 1
ATOM 758 C C . VAL A 1 93 ? 5.094 -3.635 -10.238 1.00 91.50 93 VAL A C 1
ATOM 760 O O . VAL A 1 93 ? 6.279 -3.939 -10.392 1.00 91.50 93 VAL A O 1
ATOM 763 N N . GLU A 1 94 ? 4.145 -4.569 -10.123 1.00 87.00 94 GLU A N 1
ATOM 764 C CA . GLU A 1 94 ? 4.450 -6.003 -10.212 1.00 87.00 94 GLU A CA 1
ATOM 765 C C . GLU A 1 94 ? 4.969 -6.372 -11.598 1.00 87.00 94 GLU A C 1
ATOM 767 O O . GLU A 1 94 ? 6.026 -6.999 -11.718 1.00 87.00 94 GLU A O 1
ATOM 772 N N . ASN A 1 95 ? 4.290 -5.894 -12.641 1.00 86.75 95 ASN A N 1
ATOM 773 C CA . ASN A 1 95 ? 4.705 -6.094 -14.025 1.00 86.75 95 ASN A CA 1
ATOM 774 C C . ASN A 1 95 ? 6.102 -5.515 -14.269 1.00 86.75 95 ASN A C 1
ATOM 776 O O . ASN A 1 95 ? 6.953 -6.197 -14.835 1.00 86.75 95 ASN A O 1
ATOM 780 N N . ALA A 1 96 ? 6.399 -4.316 -13.764 1.00 87.25 96 ALA A N 1
ATOM 781 C CA . ALA A 1 96 ? 7.724 -3.710 -13.874 1.00 87.25 96 ALA A CA 1
ATOM 782 C C . ALA A 1 96 ? 8.816 -4.536 -13.163 1.00 87.25 96 ALA A C 1
ATOM 784 O O . ALA A 1 96 ? 9.927 -4.698 -13.684 1.00 87.25 96 ALA A O 1
ATOM 785 N N . ILE A 1 97 ? 8.517 -5.115 -11.993 1.00 87.06 97 ILE A N 1
ATOM 786 C CA . ILE A 1 97 ? 9.436 -6.017 -11.279 1.00 87.06 97 ILE A CA 1
ATOM 787 C C . ILE A 1 97 ? 9.680 -7.297 -12.084 1.00 87.06 97 ILE A C 1
ATOM 789 O O . ILE A 1 97 ? 10.834 -7.727 -12.213 1.00 87.06 97 ILE A O 1
ATOM 793 N N . TYR A 1 98 ? 8.627 -7.900 -12.637 1.00 85.38 98 TYR A N 1
ATOM 794 C CA . TYR A 1 98 ? 8.742 -9.088 -13.475 1.00 85.38 98 TYR A CA 1
ATOM 795 C C . TYR A 1 98 ? 9.542 -8.796 -14.740 1.00 85.38 98 TYR A C 1
ATOM 797 O O . TYR A 1 98 ? 10.523 -9.490 -15.005 1.00 85.38 98 TYR A O 1
ATOM 805 N N . LEU A 1 99 ? 9.222 -7.719 -15.459 1.00 84.44 99 LEU A N 1
ATOM 806 C CA . LEU A 1 99 ? 9.956 -7.287 -16.648 1.00 84.44 99 LEU A CA 1
ATOM 807 C C . LEU A 1 99 ? 11.440 -7.093 -16.343 1.00 84.44 99 LEU A C 1
ATOM 809 O O . LEU A 1 99 ? 12.289 -7.615 -17.064 1.00 84.44 99 LEU A O 1
ATOM 813 N N . LYS A 1 100 ? 11.787 -6.427 -15.235 1.00 83.88 100 LYS A N 1
ATOM 814 C CA . LYS A 1 100 ? 13.185 -6.255 -14.805 1.00 83.88 100 LYS A CA 1
ATOM 815 C C . LYS A 1 100 ? 13.879 -7.582 -14.479 1.00 83.88 100 LYS A C 1
ATOM 817 O O . LYS A 1 100 ? 15.090 -7.709 -14.656 1.00 83.88 100 LYS A O 1
ATOM 822 N N . THR A 1 101 ? 13.126 -8.566 -13.999 1.00 83.81 101 THR A N 1
ATOM 823 C CA . THR A 1 101 ? 13.643 -9.896 -13.660 1.00 83.81 101 THR A CA 1
ATOM 824 C C . THR A 1 101 ? 13.897 -10.719 -14.923 1.00 83.81 101 THR A C 1
ATOM 826 O O . THR A 1 101 ? 14.994 -11.254 -15.083 1.00 83.81 101 THR A O 1
ATOM 829 N N . TYR A 1 102 ? 12.942 -10.749 -15.856 1.00 78.00 102 TYR A N 1
ATOM 830 C CA . TYR A 1 102 ? 13.049 -11.475 -17.125 1.00 78.00 102 TYR A CA 1
ATOM 831 C C . TYR A 1 102 ? 14.073 -10.862 -18.088 1.00 78.00 102 TYR A C 1
ATOM 833 O O . TYR A 1 102 ? 14.758 -11.594 -18.799 1.00 78.00 102 TYR A O 1
ATOM 841 N N . THR A 1 103 ? 14.232 -9.535 -18.069 1.00 77.62 103 THR A N 1
ATOM 842 C CA . THR A 1 103 ? 15.229 -8.808 -18.881 1.00 77.62 103 THR A CA 1
ATOM 843 C C . THR A 1 103 ? 16.629 -8.792 -18.262 1.00 77.62 103 THR A C 1
ATOM 845 O O . THR A 1 103 ? 17.562 -8.228 -18.835 1.00 77.62 103 THR A O 1
ATOM 848 N N . SER A 1 104 ? 16.818 -9.416 -17.096 1.00 79.25 104 SER A N 1
ATOM 849 C CA . SER A 1 104 ? 18.130 -9.514 -16.461 1.00 79.25 104 SER A CA 1
ATOM 850 C C . SER A 1 104 ? 19.046 -10.465 -17.228 1.00 79.25 104 SER A C 1
ATOM 852 O O . SER A 1 104 ? 18.662 -11.593 -17.526 1.00 79.25 104 SER A O 1
ATOM 854 N N . LYS A 1 105 ? 20.307 -10.063 -17.445 1.00 70.56 105 LYS A N 1
ATOM 855 C CA . LYS A 1 105 ? 21.343 -10.868 -18.130 1.00 70.56 105 LYS A CA 1
ATOM 856 C C . LYS A 1 105 ? 21.556 -12.260 -17.521 1.00 70.56 105 LYS A C 1
ATOM 858 O O . LYS A 1 105 ? 22.054 -13.159 -18.190 1.00 70.56 105 LYS A O 1
ATOM 863 N N . ARG A 1 106 ? 21.205 -12.426 -16.242 1.00 69.31 106 ARG A N 1
ATOM 864 C CA . ARG A 1 106 ? 21.333 -13.681 -15.488 1.00 69.31 106 ARG A CA 1
ATOM 865 C C . ARG A 1 106 ? 20.138 -14.625 -15.679 1.00 69.31 106 ARG A C 1
ATOM 867 O O . ARG A 1 106 ? 20.201 -15.772 -15.250 1.00 69.31 106 ARG A O 1
ATOM 874 N N . HIS A 1 107 ? 19.041 -14.158 -16.268 1.00 73.56 107 HIS A N 1
ATOM 875 C CA . HIS A 1 107 ? 17.819 -14.941 -16.382 1.00 73.56 107 HIS A CA 1
ATOM 876 C C . HIS A 1 107 ? 17.905 -15.951 -17.532 1.00 73.56 107 HIS A C 1
ATOM 878 O O . HIS A 1 107 ? 18.397 -15.628 -18.613 1.00 73.56 107 HIS A O 1
ATOM 884 N N . ALA A 1 108 ? 17.380 -17.165 -17.328 1.00 74.81 108 ALA A N 1
ATOM 885 C CA . ALA A 1 108 ? 17.455 -18.259 -18.305 1.00 74.81 108 ALA A CA 1
ATOM 886 C C . ALA A 1 108 ? 16.849 -17.897 -19.677 1.00 74.81 108 ALA A C 1
ATOM 888 O O . ALA A 1 108 ? 17.302 -18.375 -20.715 1.00 74.81 108 ALA A O 1
ATOM 889 N N . TYR A 1 109 ? 15.855 -17.004 -19.682 1.00 73.56 109 TYR A N 1
ATOM 890 C CA . TYR A 1 109 ? 15.173 -16.543 -20.892 1.00 73.56 109 TYR A CA 1
ATOM 891 C C . TYR A 1 109 ? 15.833 -15.337 -21.572 1.00 73.56 109 TYR A C 1
ATOM 893 O O . TYR A 1 109 ? 15.427 -14.994 -22.676 1.00 73.56 109 TYR A O 1
ATOM 901 N N . TYR A 1 110 ? 16.870 -14.727 -20.987 1.00 76.12 110 TYR A N 1
ATOM 902 C CA . TYR A 1 110 ? 17.487 -13.505 -21.522 1.00 76.12 110 TYR A CA 1
ATOM 903 C C . TYR A 1 110 ? 17.954 -13.659 -22.975 1.00 76.12 110 TYR A C 1
ATOM 905 O O . TYR A 1 110 ? 17.660 -12.818 -23.819 1.00 76.12 110 TYR A O 1
ATOM 913 N N . LYS A 1 111 ? 18.623 -14.777 -23.294 1.00 75.00 111 LYS A N 1
ATOM 914 C CA . LYS A 1 111 ? 19.085 -15.059 -24.662 1.00 75.00 111 LYS A CA 1
ATOM 915 C C . LYS A 1 111 ? 17.925 -15.223 -25.647 1.00 75.00 111 LYS A C 1
ATOM 917 O O . LYS A 1 111 ? 18.029 -14.722 -26.756 1.00 75.00 111 LYS A O 1
ATOM 922 N N . LYS A 1 112 ? 16.835 -15.880 -25.226 1.00 75.19 112 LYS A N 1
ATOM 923 C CA . LYS A 1 112 ? 15.639 -16.116 -26.055 1.00 75.19 112 LYS A CA 1
ATOM 924 C C . LYS A 1 112 ? 14.847 -14.831 -26.307 1.00 75.19 112 LYS A C 1
ATOM 926 O O . LYS A 1 112 ? 14.343 -14.628 -27.403 1.00 75.19 112 LYS A O 1
ATOM 931 N N . ILE A 1 113 ? 14.768 -13.968 -25.297 1.00 73.62 113 ILE A N 1
ATOM 932 C CA . ILE A 1 113 ? 14.108 -12.663 -25.384 1.00 73.62 113 ILE A CA 1
ATOM 933 C C . ILE A 1 113 ? 14.904 -11.734 -26.308 1.00 73.62 113 ILE A C 1
ATOM 935 O O . ILE A 1 113 ? 14.326 -11.121 -27.192 1.00 73.62 113 ILE A O 1
ATOM 939 N N . ASN A 1 114 ? 16.232 -11.684 -26.168 1.00 71.12 114 ASN A N 1
ATOM 940 C CA . ASN A 1 114 ? 17.075 -10.862 -27.041 1.00 71.12 114 ASN A CA 1
ATOM 941 C C . ASN A 1 114 ? 17.139 -11.365 -28.489 1.00 71.12 114 ASN A C 1
ATOM 943 O O . ASN A 1 114 ? 17.383 -10.570 -29.390 1.00 71.12 114 ASN A O 1
ATOM 947 N N . SER A 1 115 ? 16.965 -12.668 -28.725 1.00 75.75 115 SER A N 1
ATOM 948 C CA . SER A 1 115 ? 16.938 -13.227 -30.082 1.00 75.75 115 SER A CA 1
ATOM 949 C C . SER A 1 115 ? 15.615 -12.989 -30.816 1.00 75.75 115 SER A C 1
ATOM 951 O O . SER A 1 115 ? 15.540 -13.266 -32.008 1.00 75.75 115 SER A O 1
ATOM 953 N N . ALA A 1 116 ? 14.577 -12.516 -30.122 1.00 81.88 116 ALA A N 1
ATOM 954 C CA . ALA A 1 116 ? 13.249 -12.287 -30.675 1.00 81.88 116 ALA A CA 1
ATOM 955 C C . ALA A 1 116 ? 12.943 -10.775 -30.708 1.00 81.88 116 ALA A C 1
ATOM 957 O O . ALA A 1 116 ? 12.590 -10.205 -29.671 1.00 81.88 116 ALA A O 1
ATOM 958 N N . PRO A 1 117 ? 13.059 -10.107 -31.871 1.00 78.50 117 PRO A N 1
ATOM 959 C CA . PRO A 1 117 ? 12.875 -8.657 -31.974 1.00 78.50 117 PRO A CA 1
ATOM 960 C C . PRO A 1 117 ? 11.457 -8.209 -31.587 1.00 78.50 117 PRO A C 1
ATOM 962 O O . PRO A 1 117 ? 11.302 -7.172 -30.953 1.00 78.50 117 PRO A O 1
ATOM 965 N N . GLU A 1 118 ? 10.437 -9.026 -31.864 1.00 82.25 118 GLU A N 1
ATOM 966 C CA . GLU A 1 118 ? 9.046 -8.761 -31.468 1.00 82.25 118 GLU A CA 1
ATOM 967 C C . GLU A 1 118 ? 8.874 -8.707 -29.940 1.00 82.25 118 GLU A C 1
ATOM 969 O O . GLU A 1 118 ? 8.220 -7.812 -29.411 1.00 82.25 118 GLU A O 1
ATOM 974 N N . LEU A 1 119 ? 9.517 -9.622 -29.202 1.00 77.81 119 LEU A N 1
ATOM 975 C CA . LEU A 1 119 ? 9.477 -9.627 -27.735 1.00 77.81 119 LEU A CA 1
ATOM 976 C C . LEU A 1 119 ? 10.257 -8.451 -27.146 1.00 77.81 119 LEU A C 1
ATOM 978 O O . LEU A 1 119 ? 9.850 -7.891 -26.129 1.00 77.81 119 LEU A O 1
ATOM 982 N N . ALA A 1 120 ? 11.372 -8.073 -27.771 1.00 77.12 120 ALA A N 1
ATOM 983 C CA . ALA A 1 120 ? 12.130 -6.896 -27.369 1.00 77.12 120 ALA A CA 1
ATOM 984 C C . ALA A 1 120 ? 11.315 -5.606 -27.560 1.00 77.12 120 ALA A C 1
ATOM 986 O O . ALA A 1 120 ? 11.339 -4.759 -26.667 1.00 77.12 120 ALA A O 1
ATOM 987 N N . GLN A 1 121 ? 10.556 -5.500 -28.659 1.00 80.62 121 GLN A N 1
ATOM 988 C CA . GLN A 1 121 ? 9.658 -4.374 -28.918 1.00 80.62 121 GLN A CA 1
ATOM 989 C C . GLN A 1 121 ? 8.561 -4.280 -27.853 1.00 80.62 121 GLN A C 1
ATOM 991 O O . GLN A 1 121 ? 8.458 -3.256 -27.190 1.00 80.62 121 GLN A O 1
ATOM 996 N N . VAL A 1 122 ? 7.838 -5.375 -27.585 1.00 82.19 122 VAL A N 1
ATOM 997 C CA . VAL A 1 122 ? 6.781 -5.404 -26.554 1.00 82.19 122 VAL A CA 1
ATOM 998 C C . VAL A 1 122 ? 7.323 -5.021 -25.172 1.00 82.19 122 VAL A C 1
ATOM 1000 O O . VAL A 1 122 ? 6.668 -4.318 -24.407 1.00 82.19 122 VAL A O 1
ATOM 1003 N N . ILE A 1 123 ? 8.536 -5.458 -24.824 1.00 81.19 123 ILE A N 1
ATOM 1004 C CA . ILE A 1 123 ? 9.187 -5.074 -23.562 1.00 81.19 123 ILE A CA 1
ATOM 1005 C C . ILE A 1 123 ? 9.558 -3.585 -23.541 1.00 81.19 123 ILE A C 1
ATOM 1007 O O . ILE A 1 123 ? 9.544 -2.991 -22.462 1.00 81.19 123 ILE A O 1
ATOM 1011 N N . GLY A 1 124 ? 9.935 -3.011 -24.685 1.00 79.06 124 GLY A N 1
ATOM 1012 C CA . GLY A 1 124 ? 10.168 -1.576 -24.851 1.00 79.06 124 GLY A CA 1
ATOM 1013 C C . GLY A 1 124 ? 8.887 -0.786 -24.610 1.00 79.06 124 GLY A C 1
ATOM 1014 O O . GLY A 1 124 ? 8.841 0.017 -23.684 1.00 79.06 124 GLY A O 1
ATOM 1015 N N . ASP A 1 125 ? 7.818 -1.137 -25.322 1.00 83.25 125 ASP A N 1
ATOM 1016 C CA . ASP A 1 125 ? 6.509 -0.488 -25.200 1.00 83.25 125 ASP A CA 1
ATOM 1017 C C . ASP A 1 125 ? 5.990 -0.547 -23.747 1.00 83.25 125 ASP A C 1
ATOM 1019 O O . ASP A 1 125 ? 5.531 0.444 -23.183 1.00 83.25 125 ASP A O 1
ATOM 1023 N N . LEU A 1 126 ? 6.143 -1.698 -23.079 1.00 81.88 126 LEU A N 1
ATOM 1024 C CA . LEU A 1 126 ? 5.761 -1.875 -21.671 1.00 81.88 126 LEU A CA 1
ATOM 1025 C C . LEU A 1 126 ? 6.647 -1.119 -20.671 1.00 81.88 126 LEU A C 1
ATOM 1027 O O . LEU A 1 126 ? 6.266 -0.994 -19.505 1.00 81.88 126 LEU A O 1
ATOM 1031 N N . LYS A 1 127 ? 7.849 -0.687 -21.061 1.00 79.75 127 LYS A N 1
ATOM 1032 C CA . LYS A 1 127 ? 8.707 0.177 -20.237 1.00 79.75 127 LYS A CA 1
ATOM 1033 C C . LYS A 1 127 ? 8.381 1.643 -20.448 1.00 79.75 127 LYS A C 1
ATOM 1035 O O . LYS A 1 127 ? 8.397 2.380 -19.470 1.00 79.75 127 LYS A O 1
ATOM 1040 N N . ASP A 1 128 ? 8.051 2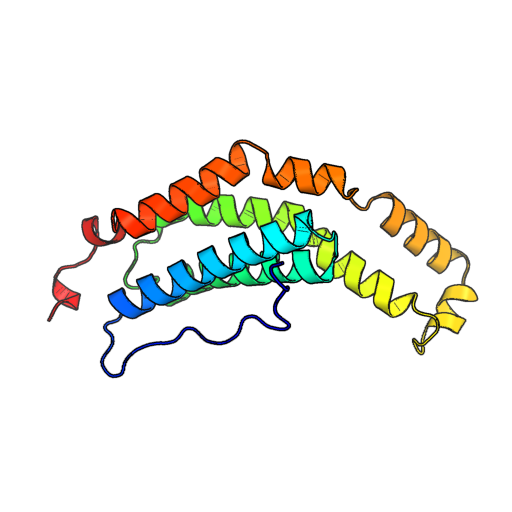.029 -21.672 1.00 80.94 128 ASP A N 1
ATOM 1041 C CA . ASP A 1 128 ? 7.751 3.416 -22.021 1.00 80.94 128 ASP A CA 1
ATOM 1042 C C . ASP A 1 128 ? 6.435 3.896 -21.393 1.00 80.94 128 ASP A C 1
ATOM 1044 O O . ASP A 1 128 ? 6.299 5.068 -21.060 1.00 80.94 128 ASP A O 1
ATOM 1048 N N . VAL A 1 129 ? 5.492 2.981 -21.144 1.00 82.81 129 VAL A N 1
ATOM 1049 C CA . VAL A 1 129 ? 4.225 3.271 -20.445 1.00 82.81 129 VAL A CA 1
ATOM 1050 C C . VAL A 1 129 ? 4.392 3.337 -18.913 1.00 82.81 129 VAL A C 1
ATOM 1052 O O . VAL A 1 129 ? 3.451 3.691 -18.204 1.00 82.81 129 VAL A O 1
ATOM 1055 N N . GLN A 1 130 ? 5.561 2.992 -18.353 1.00 83.69 130 GLN A N 1
ATOM 1056 C CA . GLN A 1 130 ? 5.742 3.008 -16.895 1.00 83.69 130 GLN A CA 1
ATOM 1057 C C . GLN A 1 130 ? 5.816 4.441 -16.357 1.00 83.69 130 GLN A C 1
ATOM 1059 O O . GLN A 1 130 ? 6.580 5.244 -16.896 1.00 83.69 130 GLN A O 1
ATOM 1064 N N . PRO A 1 131 ? 5.107 4.747 -15.254 1.00 87.62 131 PRO A N 1
ATOM 1065 C CA . PRO A 1 131 ? 5.208 6.044 -14.602 1.00 87.62 131 PRO A CA 1
ATOM 1066 C C . PRO A 1 131 ? 6.643 6.369 -14.189 1.00 87.62 131 PRO A C 1
ATOM 1068 O O . PRO A 1 131 ? 7.417 5.500 -13.764 1.00 87.62 131 PRO A O 1
ATOM 1071 N N . THR A 1 132 ? 6.988 7.647 -14.281 1.00 87.19 132 THR A N 1
ATOM 1072 C CA . THR A 1 132 ? 8.267 8.173 -13.818 1.00 87.19 132 THR A CA 1
ATOM 1073 C C . THR A 1 132 ? 8.305 8.252 -12.291 1.00 87.19 132 THR A C 1
ATOM 1075 O O . THR A 1 132 ? 7.295 8.117 -11.602 1.00 87.19 132 THR A O 1
ATOM 1078 N N . ALA A 1 133 ? 9.495 8.472 -11.723 1.00 86.69 133 ALA A N 1
ATOM 1079 C CA . ALA A 1 133 ? 9.615 8.657 -10.278 1.00 86.69 133 ALA A CA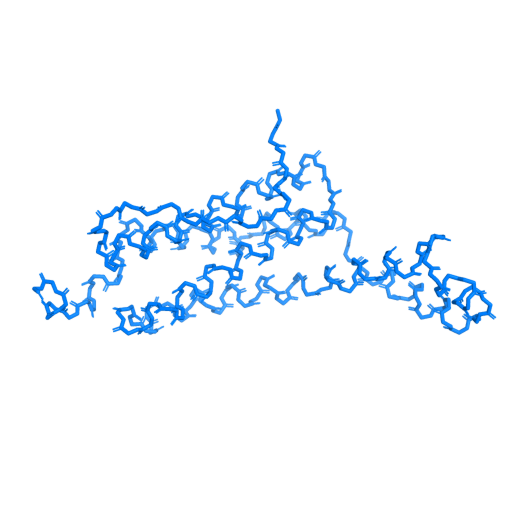 1
ATOM 1080 C C . ALA A 1 133 ? 8.783 9.855 -9.787 1.00 86.69 133 ALA A C 1
ATOM 1082 O O . ALA A 1 133 ? 8.147 9.738 -8.745 1.00 86.69 133 ALA A O 1
ATOM 1083 N N . THR A 1 134 ? 8.742 10.940 -10.567 1.00 88.12 134 THR A N 1
ATOM 1084 C CA . THR A 1 134 ? 7.977 12.159 -10.274 1.00 88.12 134 THR A CA 1
ATOM 1085 C C . THR A 1 134 ? 6.473 11.902 -10.265 1.00 88.12 134 THR A C 1
ATOM 1087 O O . THR A 1 134 ? 5.817 12.310 -9.317 1.00 88.12 134 THR A O 1
ATOM 1090 N N . ASP A 1 135 ? 5.942 11.122 -11.214 1.00 90.06 135 ASP A N 1
ATOM 1091 C CA . ASP A 1 135 ? 4.509 10.770 -11.232 1.00 90.06 135 ASP A CA 1
ATOM 1092 C C . ASP A 1 135 ? 4.080 10.041 -9.946 1.00 90.06 135 ASP A C 1
ATOM 1094 O O . ASP A 1 135 ? 2.976 10.220 -9.432 1.00 90.06 135 ASP A O 1
ATOM 1098 N N . ILE A 1 136 ? 4.974 9.217 -9.392 1.00 92.69 136 ILE A N 1
ATOM 1099 C CA . ILE A 1 136 ? 4.726 8.496 -8.141 1.00 92.69 136 ILE A CA 1
ATOM 1100 C C . ILE A 1 136 ? 4.875 9.402 -6.916 1.00 92.69 136 ILE A C 1
ATOM 1102 O O . ILE A 1 136 ? 4.159 9.221 -5.932 1.00 92.69 136 ILE A O 1
ATOM 1106 N N . GLU A 1 137 ? 5.775 10.380 -6.956 1.00 91.81 137 GLU A N 1
ATOM 1107 C CA . GLU A 1 137 ? 5.843 11.410 -5.918 1.00 91.81 137 GLU A CA 1
ATOM 1108 C C . GLU A 1 137 ? 4.569 12.264 -5.916 1.00 91.81 137 GLU A C 1
ATOM 1110 O O . GLU A 1 137 ? 3.997 12.498 -4.852 1.00 91.81 137 GLU A O 1
ATOM 1115 N N . ASP A 1 138 ? 4.065 12.641 -7.090 1.00 92.94 138 ASP A N 1
ATOM 1116 C CA . ASP A 1 138 ? 2.806 13.372 -7.241 1.00 92.94 138 ASP A CA 1
ATOM 1117 C C . ASP A 1 138 ? 1.606 12.547 -6.757 1.00 92.94 138 ASP A C 1
ATOM 1119 O O . ASP A 1 138 ? 0.719 13.082 -6.087 1.00 92.94 138 ASP A O 1
ATOM 1123 N N . LEU A 1 139 ? 1.601 11.230 -6.999 1.00 93.81 139 LEU A N 1
ATOM 1124 C CA . LEU A 1 139 ? 0.599 10.315 -6.444 1.00 93.81 139 LEU A CA 1
ATOM 1125 C C . LEU A 1 139 ? 0.576 10.357 -4.908 1.00 93.81 139 LEU A C 1
ATOM 1127 O O . LEU A 1 139 ? -0.504 10.427 -4.319 1.00 93.81 139 LEU A O 1
ATOM 1131 N N . PHE A 1 140 ? 1.737 10.336 -4.247 1.00 93.19 140 PHE A N 1
ATOM 1132 C CA . PHE A 1 140 ? 1.812 10.415 -2.783 1.00 93.19 140 PHE A CA 1
ATOM 1133 C C . PHE A 1 140 ? 1.524 11.825 -2.246 1.00 93.19 140 PHE A C 1
ATOM 1135 O O . PHE A 1 140 ? 1.001 11.970 -1.145 1.00 93.19 140 PHE A O 1
ATOM 1142 N N . HIS A 1 141 ? 1.776 12.881 -3.018 1.00 93.44 141 HIS A N 1
ATOM 1143 C CA . HIS A 1 141 ? 1.435 14.247 -2.614 1.00 93.44 141 HIS A CA 1
ATOM 1144 C C . HIS A 1 141 ? -0.003 14.656 -2.950 1.00 93.44 141 HIS A C 1
ATOM 1146 O O . HIS A 1 141 ? -0.476 15.693 -2.469 1.00 93.44 141 HIS A O 1
ATOM 1152 N N . CYS A 1 142 ? -0.730 13.863 -3.739 1.00 95.62 142 CYS A N 1
ATOM 1153 C CA . CYS A 1 142 ? -2.063 14.251 -4.166 1.00 95.62 142 CYS A CA 1
ATOM 1154 C C . CYS A 1 142 ? -3.038 14.367 -2.971 1.00 95.62 142 CYS A C 1
ATOM 1156 O O . CYS A 1 142 ? -2.957 13.608 -1.993 1.00 95.62 142 CYS A O 1
ATOM 1158 N N . PRO A 1 143 ? -4.030 15.279 -3.039 1.00 95.62 143 PRO A N 1
ATOM 1159 C CA . PRO A 1 143 ? -5.012 15.452 -1.967 1.00 95.62 143 PRO A CA 1
ATOM 1160 C C . PRO A 1 143 ? -5.765 14.163 -1.621 1.00 95.62 143 PRO A C 1
ATOM 1162 O O . PRO A 1 143 ? -6.138 13.951 -0.468 1.00 95.62 143 PRO A O 1
ATOM 1165 N N . ARG A 1 144 ? -5.978 13.292 -2.615 1.00 95.56 144 ARG A N 1
ATOM 1166 C CA . ARG A 1 144 ? -6.707 12.034 -2.452 1.00 95.56 144 ARG A CA 1
ATOM 1167 C C . ARG A 1 144 ? -5.957 11.049 -1.555 1.00 95.56 144 ARG A C 1
ATOM 1169 O O . ARG A 1 144 ? -6.547 10.542 -0.604 1.00 95.56 144 ARG A O 1
ATOM 1176 N N . TYR A 1 145 ? -4.660 10.841 -1.793 1.00 95.31 145 TYR A N 1
ATOM 1177 C CA . TYR A 1 145 ? -3.823 9.982 -0.951 1.00 95.31 145 TYR A CA 1
ATOM 1178 C C . TYR A 1 145 ? -3.726 10.518 0.481 1.00 95.31 145 TYR A C 1
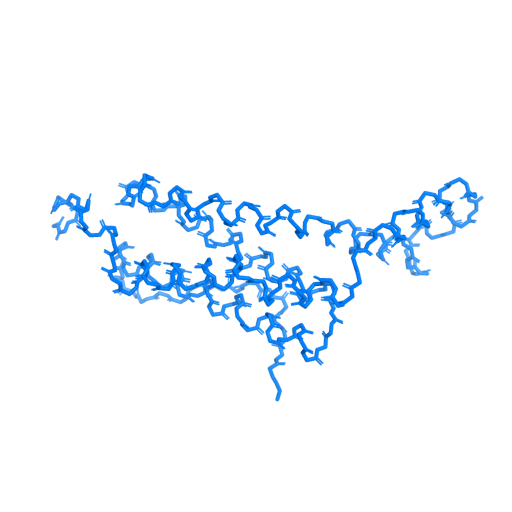ATOM 1180 O O . TYR A 1 145 ? -3.981 9.791 1.443 1.00 95.31 145 TYR A O 1
ATOM 1188 N N . ASN A 1 146 ? -3.457 11.816 0.632 1.00 94.38 146 ASN A N 1
ATOM 1189 C CA . ASN A 1 146 ? -3.365 12.446 1.949 1.00 94.38 146 ASN A CA 1
ATOM 1190 C C . ASN A 1 146 ? -4.677 12.325 2.736 1.00 94.38 146 ASN A C 1
ATOM 1192 O O . ASN A 1 146 ? -4.675 11.994 3.925 1.00 94.38 146 ASN A O 1
ATOM 1196 N N . ARG A 1 147 ? -5.819 12.512 2.062 1.00 95.75 147 ARG A N 1
ATOM 1197 C CA . ARG A 1 147 ? -7.138 12.301 2.662 1.00 95.75 147 ARG A CA 1
ATOM 1198 C C . ARG A 1 147 ? -7.368 10.840 3.042 1.00 95.75 147 ARG A C 1
ATOM 1200 O O . ARG A 1 147 ? -7.940 10.606 4.103 1.00 95.75 147 ARG A O 1
ATOM 1207 N N . LEU A 1 148 ? -6.931 9.871 2.236 1.00 94.81 148 LEU A N 1
ATOM 1208 C CA . LEU A 1 148 ? -7.023 8.444 2.562 1.00 94.81 148 LEU A CA 1
ATOM 1209 C C . LEU A 1 148 ? -6.283 8.122 3.867 1.00 94.81 148 LEU A C 1
ATOM 1211 O O . LEU A 1 148 ? -6.888 7.566 4.785 1.00 94.81 148 LEU A O 1
ATOM 1215 N N . ILE A 1 149 ? -5.011 8.513 3.986 1.00 93.38 149 ILE A N 1
ATOM 1216 C CA . ILE A 1 149 ? -4.207 8.249 5.189 1.00 93.38 149 ILE A CA 1
ATOM 1217 C C . ILE A 1 149 ? -4.793 8.958 6.416 1.00 93.38 149 ILE A C 1
ATOM 1219 O O . ILE A 1 149 ? -4.890 8.355 7.489 1.00 93.38 149 ILE A O 1
ATOM 1223 N N . LEU A 1 150 ? -5.247 10.206 6.266 1.00 94.06 150 LEU A N 1
ATOM 1224 C CA . LEU A 1 150 ? -5.897 10.946 7.348 1.00 94.06 150 LEU A CA 1
ATOM 1225 C C . LEU A 1 150 ? -7.213 10.288 7.786 1.00 94.06 150 LEU A C 1
ATOM 1227 O O . LEU A 1 150 ? -7.427 10.094 8.980 1.00 94.06 150 LEU A O 1
ATOM 1231 N N . THR A 1 151 ? -8.074 9.910 6.837 1.00 94.00 151 THR A N 1
ATOM 1232 C CA . THR A 1 151 ? -9.369 9.265 7.120 1.00 94.00 151 THR A CA 1
ATOM 1233 C C . THR A 1 151 ? -9.160 7.930 7.823 1.00 94.00 151 THR A C 1
ATOM 1235 O O . THR A 1 151 ? -9.831 7.638 8.805 1.00 94.00 151 THR A O 1
ATOM 1238 N N . LEU A 1 152 ? -8.186 7.141 7.371 1.00 93.50 152 LEU A N 1
ATOM 1239 C CA . LEU A 1 152 ? -7.821 5.878 8.000 1.00 93.50 152 LEU A CA 1
ATOM 1240 C C . LEU A 1 152 ? -7.304 6.069 9.433 1.00 93.50 152 LEU A C 1
ATOM 1242 O O . LEU A 1 152 ? -7.678 5.320 10.334 1.00 93.50 152 LEU A O 1
ATOM 1246 N N . THR A 1 153 ? -6.441 7.064 9.643 1.00 92.69 153 THR A N 1
ATOM 1247 C CA . THR A 1 153 ? -5.882 7.367 10.967 1.00 92.69 153 THR A CA 1
ATOM 1248 C C . THR A 1 153 ? -6.981 7.833 11.914 1.00 92.69 153 THR A C 1
ATOM 1250 O O . THR A 1 153 ? -7.045 7.378 13.052 1.00 92.69 153 THR A O 1
ATOM 1253 N N . ARG A 1 154 ? -7.891 8.686 11.433 1.00 92.75 154 ARG A N 1
ATOM 1254 C CA . ARG A 1 154 ? -9.050 9.139 12.199 1.00 92.75 154 ARG A CA 1
ATOM 1255 C C . ARG A 1 154 ? -9.974 7.980 12.559 1.00 92.75 154 ARG A C 1
ATOM 1257 O O . ARG A 1 154 ? -10.269 7.807 13.733 1.00 92.75 154 ARG A O 1
ATOM 1264 N N . TRP A 1 155 ? -10.332 7.143 11.586 1.00 92.00 155 TRP A N 1
ATOM 1265 C CA . TRP A 1 155 ? -11.142 5.942 11.801 1.00 92.00 155 TRP A CA 1
ATOM 1266 C C . TRP A 1 155 ? -10.556 5.047 12.908 1.00 92.00 155 TRP A C 1
ATOM 1268 O O . TRP A 1 155 ? -11.289 4.539 13.757 1.00 92.00 155 TRP A O 1
ATOM 1278 N N . LEU A 1 156 ? -9.223 4.909 12.942 1.00 91.19 156 LEU A N 1
ATOM 1279 C CA . LEU A 1 156 ? -8.490 4.145 13.954 1.00 91.19 156 LEU A CA 1
ATOM 1280 C C . LEU A 1 156 ? -8.483 4.798 15.345 1.00 91.19 156 LEU A C 1
ATOM 1282 O O . LEU A 1 156 ? -8.627 4.094 16.344 1.00 91.19 156 LEU A O 1
ATOM 1286 N N . VAL A 1 157 ? -8.290 6.118 15.418 1.00 90.19 157 VAL A N 1
ATOM 1287 C CA . VAL A 1 157 ? -8.209 6.875 16.681 1.00 90.19 157 VAL A CA 1
ATOM 1288 C C . VAL A 1 157 ? -9.587 7.050 17.314 1.00 90.19 157 VAL A C 1
ATOM 1290 O O . VAL A 1 157 ? -9.751 6.767 18.501 1.00 90.19 157 VAL A O 1
ATOM 1293 N N . ASP A 1 158 ? -10.577 7.444 16.514 1.00 90.25 158 ASP A N 1
ATOM 1294 C CA . ASP A 1 158 ? -11.962 7.661 16.945 1.00 90.25 158 ASP A CA 1
ATOM 1295 C C . ASP A 1 158 ? -12.691 6.326 17.190 1.00 90.25 158 ASP A C 1
ATOM 1297 O O . ASP A 1 158 ? -13.777 6.299 17.770 1.00 90.25 158 ASP A O 1
ATOM 1301 N N . LYS A 1 159 ? -12.072 5.203 16.787 1.00 88.31 159 LYS A N 1
ATOM 1302 C CA . LYS A 1 159 ? -12.604 3.839 16.891 1.00 88.31 159 LYS A CA 1
ATOM 1303 C C . LYS A 1 159 ? -14.021 3.748 16.338 1.00 88.31 159 LYS A C 1
ATOM 1305 O O . LYS A 1 159 ? -14.926 3.249 17.006 1.00 88.31 159 LYS A O 1
ATOM 1310 N N . GLU A 1 160 ? -14.216 4.232 15.113 1.00 86.12 160 GLU A N 1
ATOM 1311 C CA . GLU A 1 160 ? -15.547 4.417 14.514 1.00 86.12 160 GLU A CA 1
ATOM 1312 C C . GLU A 1 160 ? -16.370 3.114 14.445 1.00 86.12 160 GLU A C 1
ATOM 1314 O O . GLU A 1 160 ? -17.600 3.151 14.486 1.00 86.12 160 GLU A O 1
ATOM 1319 N N . TRP A 1 161 ? -15.714 1.946 14.452 1.00 84.75 161 TRP A N 1
ATOM 1320 C CA . TRP A 1 161 ? -16.383 0.642 14.554 1.00 84.75 161 TRP A CA 1
ATOM 1321 C C . TRP A 1 161 ? -17.190 0.462 15.845 1.00 84.75 161 TRP A C 1
ATOM 1323 O O . TRP A 1 161 ? -18.175 -0.268 15.837 1.00 84.75 161 TRP A O 1
ATOM 1333 N N . ARG A 1 162 ? -16.827 1.135 16.946 1.00 83.56 162 ARG A N 1
ATOM 1334 C CA . ARG A 1 162 ? -17.532 1.030 18.236 1.00 83.56 162 ARG A CA 1
ATOM 1335 C C . ARG A 1 162 ? -18.966 1.539 18.184 1.00 83.56 162 ARG A C 1
ATOM 1337 O O . ARG A 1 162 ? -19.781 1.084 18.976 1.00 83.56 162 ARG A O 1
ATOM 1344 N N . GLN A 1 163 ? -19.283 2.448 17.262 1.00 74.44 163 GLN A N 1
ATOM 1345 C CA . GLN A 1 163 ? -20.644 2.976 17.106 1.00 74.44 163 GLN A CA 1
ATOM 1346 C C . GLN A 1 163 ? -21.636 1.901 16.637 1.00 74.44 163 GLN A C 1
ATOM 1348 O O . GLN A 1 163 ? -22.824 2.001 16.919 1.00 74.44 163 GLN A O 1
ATOM 1353 N N . HIS A 1 164 ? -21.130 0.863 15.968 1.00 65.62 164 HIS A N 1
ATOM 1354 C CA . HIS A 1 164 ? -21.901 -0.260 15.429 1.00 65.62 164 HIS A CA 1
ATOM 1355 C C . HIS A 1 164 ? -21.476 -1.594 16.060 1.00 65.62 164 HIS A C 1
ATOM 1357 O O . HIS A 1 164 ? -21.870 -2.660 15.594 1.00 65.62 164 HIS A O 1
ATOM 1363 N N . TRP A 1 165 ? -20.642 -1.544 17.104 1.00 64.75 165 TRP A N 1
ATOM 1364 C CA . TRP A 1 165 ? -20.154 -2.730 17.787 1.00 64.75 165 TRP A CA 1
ATOM 1365 C C . TRP A 1 165 ? -21.250 -3.255 18.701 1.00 64.75 165 TRP A C 1
ATOM 1367 O O . TRP A 1 165 ? -21.540 -2.664 19.744 1.00 64.75 165 TRP A O 1
ATOM 1377 N N . ASP A 1 166 ? -21.850 -4.377 18.312 1.00 51.91 166 ASP A N 1
ATOM 1378 C CA . ASP A 1 166 ? -22.799 -5.086 19.155 1.00 51.91 166 ASP A CA 1
ATOM 1379 C C . ASP A 1 166 ? -22.145 -5.372 20.516 1.00 51.91 166 ASP A C 1
ATOM 1381 O O . ASP A 1 166 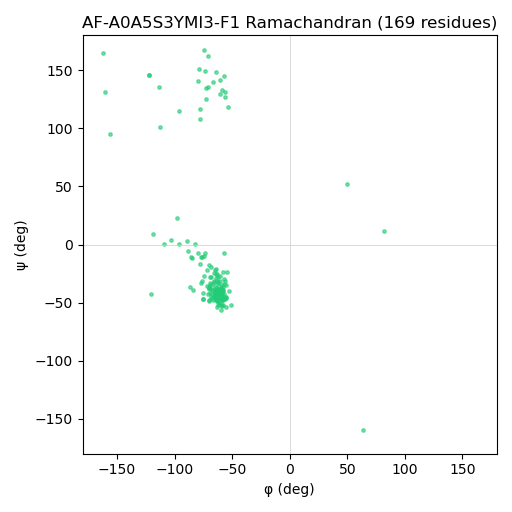? -21.150 -6.095 20.627 1.00 51.91 166 ASP A O 1
ATOM 1385 N N . GLN A 1 167 ? -22.731 -4.822 21.583 1.00 51.41 167 GLN A N 1
ATOM 1386 C CA . GLN A 1 167 ? -22.281 -4.992 22.973 1.00 51.41 167 GLN A CA 1
ATOM 1387 C C . GLN A 1 167 ? -22.206 -6.468 23.418 1.00 51.41 167 GLN A C 1
ATOM 1389 O O . GLN A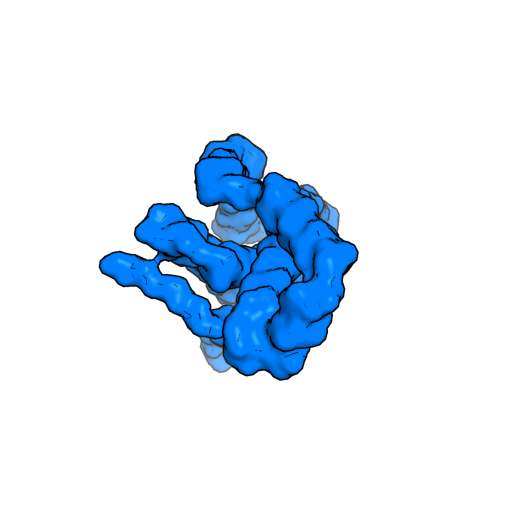 1 167 ? -21.688 -6.763 24.490 1.00 51.41 167 GLN A O 1
ATOM 1394 N N . LYS A 1 168 ? -22.685 -7.412 22.597 1.00 46.09 168 LYS A N 1
ATOM 1395 C CA . LYS A 1 168 ? -22.622 -8.856 22.844 1.00 46.09 168 LYS A CA 1
ATOM 1396 C C . LYS A 1 168 ? -21.223 -9.461 22.714 1.00 46.09 168 LYS A C 1
ATOM 1398 O O . LYS A 1 168 ? -20.999 -10.507 23.302 1.00 46.09 168 LYS A O 1
ATOM 1403 N N . ALA A 1 169 ? -20.293 -8.828 21.994 1.00 48.81 169 ALA A N 1
ATOM 1404 C CA . ALA A 1 169 ? -18.914 -9.321 21.855 1.00 48.81 169 ALA A CA 1
ATOM 1405 C C . ALA A 1 169 ? -17.956 -8.808 22.955 1.00 48.81 169 ALA A C 1
ATOM 1407 O O . ALA A 1 169 ? -16.753 -9.054 22.895 1.00 48.81 169 ALA A O 1
ATOM 1408 N N . LEU A 1 170 ? -18.474 -8.049 23.928 1.00 42.88 170 LEU A N 1
ATOM 1409 C CA . LEU A 1 170 ? -17.722 -7.492 25.061 1.00 42.88 170 LEU A CA 1
ATOM 1410 C C . LEU A 1 170 ? -17.803 -8.348 26.340 1.00 42.88 170 LEU A C 1
ATOM 1412 O O . LEU A 1 170 ? -17.187 -7.964 27.333 1.00 42.88 170 LEU A O 1
ATOM 1416 N N . ASN A 1 171 ? -18.509 -9.486 26.304 1.00 33.03 171 ASN A N 1
ATOM 1417 C CA . ASN A 1 171 ? -18.605 -10.454 27.403 1.00 33.03 171 ASN A CA 1
ATOM 1418 C C . ASN A 1 171 ? -18.060 -11.821 26.991 1.00 33.03 171 ASN A C 1
ATOM 1420 O O . ASN A 1 171 ? -18.489 -12.317 25.925 1.00 33.03 171 ASN A O 1
#

Solvent-accessible surface area (backbone atoms only — not comparable to full-atom values): 9894 Å² total; per-residue (Å²): 133,82,76,67,73,94,64,91,79,78,75,84,74,62,92,87,60,48,73,66,57,49,50,53,43,46,44,50,48,18,52,54,44,24,56,53,19,48,55,28,24,76,77,51,80,41,67,74,32,51,52,43,27,52,50,19,55,50,47,36,56,47,49,58,58,73,43,41,94,57,33,59,61,76,85,43,43,68,58,53,50,52,56,44,51,58,47,62,77,49,54,61,49,60,56,52,53,49,52,56,50,52,69,27,89,84,32,91,53,25,67,63,41,71,73,30,66,70,56,46,47,54,53,47,57,64,52,73,73,50,79,53,75,63,59,52,49,50,52,64,67,30,70,66,48,50,48,49,56,50,53,52,51,47,44,63,73,71,40,59,47,60,82,70,41,66,76,73,79,80,110

Foldseek 3Di:
DQDQDPDLDDQDDDVPDALLSVLLSQLVSLLCQLVSLVVVCVVPNDLSSLVSNLVSLVSNLVSCVVCCVFFPCVLCVVLNVLSVVVCVVSVLSVVVVVLCQCCDPPHPCVVVCVVDVVSVVVSVVSVVPDDDSVVVVCVCVPPSNVVSSVVSVCCSVVVVSVVVGDCVSVD

Radius of gyration: 19.61 Å; Cα contacts (8 Å, |Δi|>4): 125; chains: 1; bounding box: 44×34×59 Å

Organism: NCBI:txid151081

Nearest PDB structures (foldseek):
  1k05-assembly1_A  TM=4.116E-01  e=7.039E-01  Homo sapiens
  4r32-assembly1_A  TM=3.485E-01  e=4.716E-01  Homo sapiens
  3gm1-assembly1_A  TM=3.567E-01  e=7.401E-01  Homo sapiens
  5f28-assembly3_G  TM=3.205E-01  e=9.042E-01  Mus musculus
  4xev-assembly2_D  TM=3.225E-01  e=2.341E+00  Homo sapiens

Sequence (171 aa):
PLKPNKFIGFVPLQAGATQEQALVAAVNYGIQFVQKHEQCYFNKPSLKTLKRVIDGVTLIRHTFRLFADIVDKTTTEHLRSEFKWLLDELVWVENAIYLKTYTSKRHAYYKKINSAPELAQVIGDLKDVQPTATDIEDLFHCPRYNRLILTLTRWLVDKEWRQHWDQKALN